Protein AF-A0AAW1UVH0-F1 (afdb_monomer_lite)

Secondary structure (DSSP, 8-state):
-HHHHHHHHHHHHHHHHS-S--EEETTS-EES-HHHHHHHHHHHT--PPEEEESPPPPTT--

Organism: NCBI:txid420089

Radius of gyration: 13.24 Å; chains: 1; bounding box: 21×16×48 Å

Foldseek 3Di:
DVVVVCCVPVLVVLVVPKDQFWFAKPVRFIDSISSRVVVCCVVVVDDIDTDGTDHRDDPVND

pLDDT: mean 80.82, std 16.96, range [41.62, 97.81]

Sequence (62 aa):
MFKLLIFLTLVVFCYSQYGRYPICGSDGNTYESEGHLMMYNGDYGTNVIKLYDGPCHTSSSW

Structure (mmCIF, N/CA/C/O backbone):
data_AF-A0AAW1UVH0-F1
#
_entry.id   AF-A0AAW1UVH0-F1
#
loop_
_atom_site.group_PDB
_atom_site.id
_atom_site.type_symbol
_atom_site.label_atom_id
_atom_site.label_alt_id
_atom_site.label_comp_id
_atom_site.label_asym_id
_atom_site.label_entity_id
_atom_site.label_seq_id
_atom_site.pdbx_PDB_ins_code
_atom_site.Cartn_x
_atom_site.Cartn_y
_atom_site.Cartn_z
_atom_site.occupancy
_atom_site.B_iso_or_equiv
_atom_site.auth_seq_id
_atom_site.auth_comp_id
_atom_site.auth_asym_id
_atom_site.auth_atom_id
_atom_site.pdbx_PDB_model_num
ATOM 1 N N . MET A 1 1 ? -7.444 5.655 26.992 1.00 49.62 1 MET A N 1
ATOM 2 C CA . MET A 1 1 ? -6.033 5.400 27.367 1.00 49.62 1 MET A CA 1
ATOM 3 C C . MET A 1 1 ? -5.473 4.095 26.794 1.00 49.62 1 MET A C 1
ATOM 5 O O . MET A 1 1 ? -4.373 4.145 26.272 1.00 49.62 1 MET A O 1
ATOM 9 N N . PHE A 1 2 ? -6.201 2.967 26.788 1.00 41.62 2 PHE A N 1
ATOM 10 C CA . PHE A 1 2 ? -5.689 1.680 26.265 1.00 41.62 2 PHE A CA 1
ATOM 11 C C . PHE A 1 2 ? -5.406 1.633 24.753 1.00 41.62 2 PHE A C 1
ATOM 13 O O . PHE A 1 2 ? -4.443 0.993 24.347 1.00 41.62 2 PHE A O 1
ATOM 20 N N . LYS A 1 3 ? -6.171 2.361 23.922 1.00 53.53 3 LYS A N 1
ATOM 21 C CA . LYS A 1 3 ? -5.899 2.460 22.474 1.00 53.53 3 LYS A CA 1
ATOM 22 C C . LYS A 1 3 ? -4.471 2.956 22.190 1.00 53.53 3 LYS A C 1
ATOM 24 O O . LYS A 1 3 ? -3.773 2.332 21.408 1.00 53.53 3 LYS A O 1
ATOM 29 N N . LEU A 1 4 ? -4.005 3.998 22.885 1.00 49.62 4 LEU A N 1
ATOM 30 C CA . LEU A 1 4 ? -2.683 4.609 22.669 1.00 49.62 4 LEU A CA 1
ATOM 31 C C . LEU A 1 4 ? -1.511 3.655 22.984 1.00 49.62 4 LEU A C 1
ATOM 33 O O . LEU A 1 4 ? -0.502 3.683 22.290 1.00 49.62 4 LEU A O 1
ATOM 37 N N . LEU A 1 5 ? -1.658 2.774 23.984 1.00 52.72 5 LEU A N 1
ATOM 38 C CA . LEU A 1 5 ? -0.650 1.749 24.296 1.00 52.72 5 LEU A CA 1
ATOM 39 C C . LEU A 1 5 ? -0.628 0.604 23.272 1.00 52.72 5 LEU A C 1
ATOM 41 O O . LEU A 1 5 ? 0.441 0.072 22.979 1.00 52.72 5 LEU A O 1
ATOM 45 N N . ILE A 1 6 ? -1.787 0.230 22.721 1.00 55.66 6 ILE A N 1
ATOM 46 C CA . ILE A 1 6 ? -1.881 -0.768 21.643 1.00 55.66 6 ILE A CA 1
ATOM 47 C C . ILE A 1 6 ? -1.219 -0.225 20.369 1.00 55.66 6 ILE A C 1
ATOM 49 O O . ILE A 1 6 ? -0.426 -0.930 19.754 1.00 55.66 6 ILE A O 1
ATOM 53 N N . PHE A 1 7 ? -1.462 1.047 20.026 1.00 58.47 7 PHE A N 1
ATOM 54 C CA . PHE A 1 7 ? -0.773 1.732 18.925 1.00 58.47 7 PHE A CA 1
ATOM 55 C C . PHE A 1 7 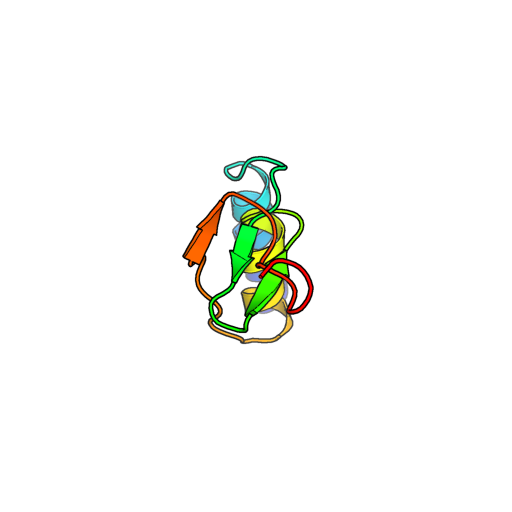? 0.754 1.744 19.116 1.00 58.47 7 PHE A C 1
ATOM 57 O O . PHE A 1 7 ? 1.486 1.416 18.193 1.00 58.47 7 PHE A O 1
ATOM 64 N N . LEU A 1 8 ? 1.260 2.030 20.320 1.00 61.25 8 LEU A N 1
ATOM 65 C CA . LEU A 1 8 ? 2.707 2.039 20.591 1.00 61.25 8 LEU A CA 1
ATOM 66 C C . LEU A 1 8 ? 3.360 0.649 20.603 1.00 61.25 8 LEU A C 1
ATOM 68 O O . LEU A 1 8 ? 4.557 0.545 20.364 1.00 61.25 8 LEU A O 1
ATOM 72 N N . THR A 1 9 ? 2.611 -0.415 20.883 1.00 64.06 9 THR A N 1
ATOM 73 C CA . THR A 1 9 ? 3.164 -1.776 20.939 1.00 64.06 9 THR A CA 1
ATOM 74 C C . THR A 1 9 ? 3.042 -2.486 19.591 1.00 64.06 9 THR A C 1
ATOM 76 O O . THR A 1 9 ? 4.052 -2.938 19.064 1.00 64.06 9 THR A O 1
ATOM 79 N N . LEU A 1 10 ? 1.865 -2.508 18.956 1.00 62.19 10 LEU A N 1
ATOM 80 C CA . LEU A 1 10 ? 1.654 -3.198 17.673 1.00 62.19 10 LEU A CA 1
ATOM 81 C C . LEU A 1 10 ? 2.357 -2.525 16.482 1.00 62.19 10 LEU A C 1
ATOM 83 O O . LEU A 1 10 ? 2.859 -3.224 15.602 1.00 62.19 10 LEU A O 1
ATOM 87 N N . VAL A 1 11 ? 2.453 -1.190 16.459 1.00 61.03 11 VAL A N 1
ATOM 88 C CA . VAL A 1 11 ? 3.139 -0.464 15.370 1.00 61.03 11 VAL A CA 1
ATOM 89 C C . VAL A 1 11 ? 4.664 -0.595 15.486 1.00 61.03 11 VAL A C 1
ATOM 91 O O . VAL A 1 11 ? 5.361 -0.645 14.478 1.00 61.03 11 VAL A O 1
ATOM 94 N N . VAL A 1 12 ? 5.209 -0.738 16.698 1.00 60.81 12 VAL A N 1
ATOM 95 C CA . VAL A 1 12 ? 6.650 -0.991 16.889 1.00 60.81 12 VAL A CA 1
ATOM 96 C C . VAL A 1 12 ? 7.025 -2.421 16.483 1.00 60.81 12 VAL A C 1
ATOM 98 O O . VAL A 1 12 ? 8.055 -2.614 15.836 1.00 60.81 12 VAL A O 1
ATOM 101 N N . PHE A 1 13 ? 6.177 -3.418 16.773 1.00 63.34 13 PHE A N 1
ATOM 102 C CA . PHE A 1 13 ? 6.397 -4.785 16.280 1.00 63.34 13 PHE A CA 1
ATOM 103 C C . PHE A 1 13 ? 6.349 -4.863 14.753 1.00 63.34 13 PHE A C 1
ATOM 105 O O . PHE A 1 13 ? 7.170 -5.556 14.160 1.00 63.34 13 PHE A O 1
ATOM 112 N N . CYS A 1 14 ? 5.457 -4.099 14.122 1.00 69.88 14 CYS A N 1
ATOM 113 C CA . CYS A 1 14 ? 5.385 -3.970 12.673 1.00 69.88 14 CYS A CA 1
ATOM 114 C C . CYS A 1 14 ? 6.741 -3.596 12.049 1.00 69.88 14 CYS A C 1
ATOM 116 O O . CYS A 1 14 ? 7.251 -4.295 11.182 1.00 69.88 14 CYS A O 1
ATOM 118 N N . TYR A 1 15 ? 7.394 -2.535 12.520 1.00 63.88 15 TYR A N 1
ATOM 119 C CA . TYR A 1 15 ? 8.634 -2.068 11.888 1.00 63.88 15 TYR A CA 1
ATOM 120 C C . TYR A 1 15 ? 9.837 -3.001 12.056 1.00 63.88 15 TYR A C 1
ATOM 122 O O . TYR A 1 15 ? 10.700 -3.049 11.183 1.00 63.88 15 TYR A O 1
ATOM 130 N N . SER A 1 16 ? 9.922 -3.720 13.175 1.00 64.75 16 SER A N 1
ATOM 131 C CA . SER A 1 16 ? 11.111 -4.503 13.531 1.00 64.75 16 SER A CA 1
ATOM 132 C C . SER A 1 16 ? 11.298 -5.773 12.691 1.00 64.75 16 SER A C 1
ATOM 134 O O . SER A 1 16 ? 12.384 -6.353 12.729 1.00 64.75 16 SER A O 1
ATOM 136 N N . GLN A 1 17 ? 10.255 -6.234 11.994 1.00 64.44 17 GLN A N 1
ATOM 137 C CA . GLN A 1 17 ? 10.210 -7.569 11.384 1.00 64.44 17 GLN A CA 1
ATOM 138 C C . GLN A 1 17 ? 10.061 -7.573 9.854 1.00 64.44 17 GLN A C 1
ATOM 140 O O . GLN A 1 17 ? 10.230 -8.623 9.239 1.00 64.44 17 GLN A O 1
ATOM 145 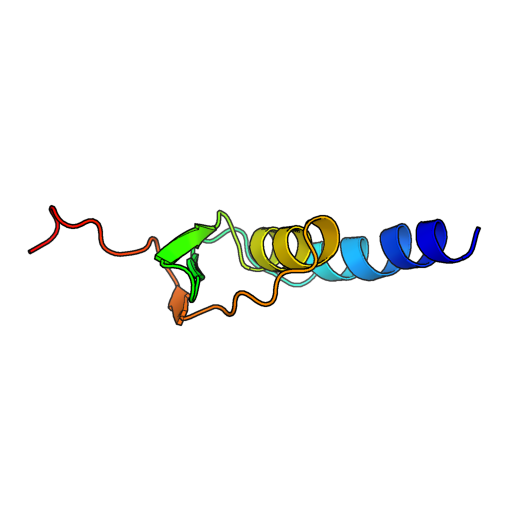N N . TYR A 1 18 ? 9.792 -6.423 9.223 1.00 70.25 18 TYR A N 1
ATOM 146 C CA . TYR A 1 18 ? 9.517 -6.341 7.785 1.00 70.25 18 TYR A CA 1
ATOM 147 C C . TYR A 1 18 ? 10.608 -5.572 7.022 1.00 70.25 18 TYR A C 1
ATOM 149 O O . TYR A 1 18 ? 10.991 -4.462 7.390 1.00 70.25 18 TYR A O 1
ATOM 157 N N . GLY A 1 19 ? 11.117 -6.171 5.938 1.00 75.38 19 GLY A N 1
ATOM 158 C CA . GLY A 1 19 ? 12.147 -5.575 5.077 1.00 75.38 19 GLY A CA 1
ATOM 159 C C . GLY A 1 19 ? 11.661 -4.322 4.338 1.00 75.38 19 GLY A C 1
ATOM 160 O O . GLY A 1 19 ? 10.468 -4.147 4.130 1.00 75.38 19 GLY A O 1
ATOM 161 N N . ARG A 1 20 ? 12.581 -3.449 3.903 1.00 84.12 20 ARG A N 1
ATOM 162 C CA . ARG A 1 20 ? 12.276 -2.178 3.200 1.00 84.12 20 ARG A CA 1
ATOM 163 C C . ARG A 1 20 ? 12.049 -2.337 1.687 1.00 84.12 20 ARG A C 1
ATOM 165 O O . ARG A 1 20 ? 12.440 -1.466 0.914 1.00 84.12 20 ARG A O 1
ATOM 172 N N . TYR A 1 21 ? 11.504 -3.470 1.260 1.00 91.38 21 TYR A N 1
ATOM 173 C CA . TYR A 1 21 ? 11.287 -3.758 -0.157 1.00 91.38 21 TYR A CA 1
ATOM 174 C C . TYR A 1 21 ? 9.835 -3.479 -0.537 1.00 91.38 21 TYR A C 1
ATOM 176 O O . TYR A 1 21 ? 8.953 -3.863 0.234 1.00 91.38 21 TYR A O 1
ATOM 184 N N . PRO A 1 22 ? 9.581 -2.863 -1.706 1.00 96.25 22 PRO A N 1
ATOM 185 C CA . PRO A 1 22 ? 8.224 -2.592 -2.148 1.00 96.25 22 PRO A CA 1
ATOM 186 C C . PRO A 1 22 ? 7.447 -3.893 -2.327 1.00 96.25 22 PRO A C 1
ATOM 188 O O . PRO A 1 22 ? 8.026 -4.925 -2.671 1.00 96.25 22 PRO A O 1
ATOM 191 N N . ILE A 1 23 ? 6.136 -3.828 -2.122 1.00 96.50 23 ILE A N 1
ATOM 192 C CA . ILE A 1 23 ? 5.217 -4.952 -2.305 1.00 96.50 23 ILE A CA 1
ATOM 193 C C .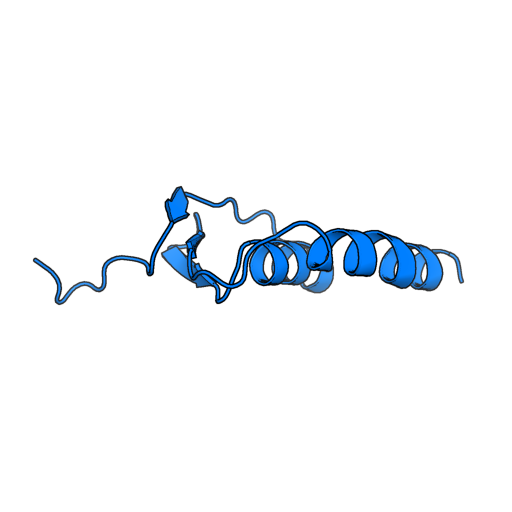 ILE A 1 23 ? 3.952 -4.493 -3.029 1.00 96.50 23 ILE A C 1
ATOM 195 O O . ILE A 1 23 ? 3.558 -3.327 -2.931 1.00 96.50 23 ILE A O 1
ATOM 199 N N . CYS A 1 24 ? 3.279 -5.423 -3.700 1.00 97.81 24 CYS A N 1
ATOM 200 C CA . CYS A 1 24 ? 1.956 -5.191 -4.259 1.00 97.81 24 CYS A CA 1
ATOM 201 C C . CYS A 1 24 ? 0.875 -5.658 -3.277 1.00 97.81 24 CYS A C 1
ATOM 203 O O . CYS A 1 24 ? 0.909 -6.799 -2.807 1.00 97.81 24 CYS A O 1
ATOM 205 N N . GLY A 1 25 ? -0.078 -4.781 -2.957 1.00 97.06 25 GLY A N 1
ATOM 206 C CA . GLY A 1 25 ? -1.234 -5.079 -2.114 1.00 97.06 25 GLY A CA 1
ATOM 207 C C . GLY A 1 25 ? -2.415 -5.661 -2.896 1.00 97.06 25 GLY A C 1
ATOM 208 O O . GLY A 1 25 ? -2.537 -5.493 -4.108 1.00 97.06 25 GLY A O 1
ATOM 209 N N . SER A 1 26 ? -3.329 -6.332 -2.193 1.00 97.75 26 SER A N 1
ATOM 210 C CA . SER A 1 26 ? -4.560 -6.906 -2.762 1.00 97.75 26 SER A CA 1
ATOM 211 C C . SER A 1 26 ? -5.566 -5.875 -3.270 1.00 97.75 26 SER A C 1
ATOM 213 O O . SER A 1 26 ? -6.537 -6.232 -3.928 1.00 97.75 26 SER A O 1
ATOM 215 N N . ASP A 1 27 ? -5.353 -4.607 -2.940 1.00 97.12 27 ASP A N 1
ATOM 216 C CA . ASP A 1 27 ? -6.088 -3.449 -3.439 1.00 97.12 27 ASP A CA 1
ATOM 217 C C . ASP A 1 27 ? -5.480 -2.871 -4.732 1.00 97.12 27 ASP A C 1
ATOM 219 O O . ASP A 1 27 ? -5.991 -1.890 -5.266 1.00 97.12 27 ASP A O 1
ATOM 223 N N . GLY A 1 28 ? -4.397 -3.472 -5.238 1.00 96.44 28 GLY A N 1
ATOM 224 C CA . GLY A 1 28 ? -3.680 -3.013 -6.424 1.00 96.44 28 GLY A CA 1
ATOM 225 C C . GLY A 1 28 ? -2.735 -1.835 -6.174 1.00 96.44 28 GLY A C 1
ATOM 226 O O . GLY A 1 28 ? -2.151 -1.327 -7.132 1.00 96.44 28 GLY A O 1
ATOM 227 N N . ASN A 1 29 ? -2.550 -1.405 -4.920 1.00 96.94 29 ASN A N 1
ATOM 228 C CA . ASN A 1 29 ? -1.606 -0.347 -4.574 1.00 96.94 29 ASN A CA 1
ATOM 229 C C . ASN A 1 29 ? -0.227 -0.921 -4.240 1.00 96.94 29 ASN A C 1
ATOM 231 O O . ASN A 1 29 ? -0.091 -1.984 -3.631 1.00 96.94 29 ASN A O 1
ATOM 235 N N . THR A 1 30 ? 0.818 -0.188 -4.625 1.00 96.50 30 THR A N 1
ATOM 236 C CA . THR A 1 30 ? 2.187 -0.499 -4.198 1.00 96.50 30 THR A CA 1
ATOM 237 C C . THR A 1 30 ? 2.448 0.125 -2.836 1.00 96.50 30 THR A C 1
ATOM 239 O O . THR A 1 30 ? 2.247 1.325 -2.661 1.00 96.50 30 THR A O 1
ATOM 242 N N . TYR A 1 31 ? 2.950 -0.675 -1.901 1.00 95.38 31 TYR A N 1
ATOM 243 C CA . TYR A 1 31 ? 3.367 -0.226 -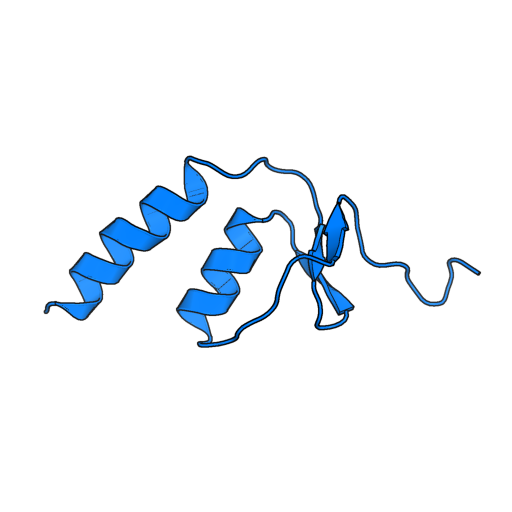0.576 1.00 95.38 31 TYR A CA 1
ATOM 244 C C . TYR A 1 31 ? 4.890 -0.271 -0.481 1.00 95.38 31 TYR A C 1
ATOM 246 O O . TYR A 1 31 ? 5.514 -1.203 -0.983 1.00 95.38 31 TYR A O 1
ATOM 254 N N . GLU A 1 32 ? 5.496 0.721 0.177 1.00 94.06 32 GLU A N 1
ATOM 255 C CA . GLU A 1 32 ? 6.959 0.827 0.318 1.00 94.06 32 GLU A CA 1
ATOM 256 C C . GLU A 1 32 ? 7.580 -0.378 1.039 1.00 94.06 32 GLU A C 1
ATOM 258 O O . GLU A 1 32 ? 8.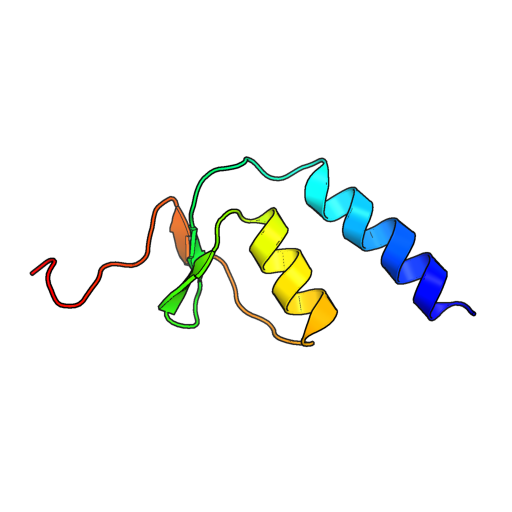736 -0.727 0.798 1.00 94.06 32 GLU A O 1
ATOM 263 N N . SER A 1 33 ? 6.814 -1.004 1.936 1.00 91.81 33 SER A N 1
ATOM 264 C CA . SER A 1 33 ? 7.149 -2.281 2.555 1.00 91.81 33 SER A CA 1
ATOM 265 C C . SER A 1 33 ? 5.934 -2.978 3.155 1.00 91.81 33 SER A C 1
ATOM 267 O O . SER A 1 33 ? 4.875 -2.377 3.339 1.00 91.81 33 SER A O 1
ATOM 269 N N . GLU A 1 34 ? 6.118 -4.237 3.553 1.00 91.56 34 GLU A N 1
ATOM 270 C CA . GLU A 1 34 ? 5.136 -4.986 4.347 1.00 91.56 34 GLU A CA 1
ATOM 271 C C . GLU A 1 34 ? 4.838 -4.305 5.696 1.00 91.56 34 GLU A C 1
ATOM 273 O O . GLU A 1 34 ? 3.697 -4.312 6.158 1.00 91.56 34 GLU A O 1
ATOM 278 N N . GLY A 1 35 ? 5.818 -3.595 6.267 1.00 90.88 35 GLY A N 1
ATOM 279 C CA . GLY A 1 35 ? 5.597 -2.760 7.448 1.00 90.88 35 GLY A CA 1
ATOM 280 C C . GLY A 1 35 ? 4.688 -1.556 7.177 1.00 90.88 35 GLY A C 1
ATOM 281 O O . GLY A 1 35 ? 3.793 -1.262 7.967 1.00 90.88 35 GLY A O 1
ATOM 282 N N . HIS A 1 36 ? 4.855 -0.884 6.035 1.00 90.94 36 HIS A N 1
ATOM 283 C CA . HIS A 1 36 ? 3.962 0.214 5.653 1.00 90.94 36 HIS A CA 1
ATOM 284 C C . HIS A 1 36 ? 2.537 -0.275 5.365 1.00 90.94 36 HIS A C 1
ATOM 286 O O . HIS A 1 36 ? 1.579 0.402 5.731 1.00 90.94 36 HIS A O 1
ATOM 292 N N . LEU A 1 37 ? 2.380 -1.468 4.781 1.00 92.25 37 LEU A N 1
ATOM 293 C CA . LEU A 1 37 ? 1.071 -2.094 4.581 1.00 92.25 37 LEU A CA 1
ATOM 294 C C . LEU A 1 37 ? 0.363 -2.399 5.910 1.00 92.25 37 LEU A C 1
ATOM 296 O O . LEU A 1 37 ? -0.817 -2.095 6.076 1.00 92.25 37 LEU A O 1
ATOM 300 N N . MET A 1 38 ? 1.077 -2.968 6.883 1.00 88.94 38 MET A N 1
ATOM 301 C CA . MET A 1 38 ? 0.498 -3.243 8.200 1.00 88.94 38 MET A CA 1
ATOM 302 C C . MET A 1 38 ? 0.112 -1.950 8.937 1.00 88.94 38 MET A C 1
ATOM 304 O O . MET A 1 38 ? -0.954 -1.909 9.554 1.00 88.94 38 MET A O 1
ATOM 308 N N . MET A 1 39 ? 0.915 -0.885 8.841 1.00 87.19 39 MET A N 1
ATOM 309 C CA . MET A 1 39 ? 0.520 0.433 9.349 1.00 87.19 39 MET A CA 1
ATOM 310 C C . MET A 1 39 ? -0.730 0.969 8.666 1.00 87.19 39 MET A C 1
ATOM 312 O O . MET A 1 39 ? -1.647 1.399 9.352 1.00 87.19 39 MET A O 1
ATOM 316 N N . TYR A 1 40 ? -0.793 0.896 7.337 1.00 90.56 40 TYR A N 1
ATOM 317 C CA . TYR A 1 40 ? -1.959 1.329 6.577 1.00 90.56 40 TYR A CA 1
ATOM 318 C C . TYR A 1 40 ? -3.235 0.613 7.050 1.00 90.56 40 TYR A C 1
ATOM 320 O O . TYR A 1 40 ? -4.233 1.260 7.362 1.00 90.56 40 TYR A O 1
ATOM 328 N N . ASN A 1 41 ? -3.178 -0.709 7.218 1.00 90.56 41 ASN A N 1
ATOM 329 C CA . ASN A 1 41 ? -4.292 -1.481 7.770 1.00 90.56 41 ASN A CA 1
ATOM 330 C C . ASN A 1 41 ? -4.672 -1.040 9.191 1.00 90.56 41 ASN A C 1
ATOM 332 O O . ASN A 1 41 ? -5.856 -0.929 9.508 1.00 90.56 41 ASN A O 1
ATOM 336 N N . GLY A 1 42 ? -3.684 -0.759 10.044 1.00 85.50 42 GLY A N 1
ATOM 337 C CA . GLY A 1 42 ? -3.910 -0.291 11.412 1.00 85.50 42 GLY A CA 1
ATOM 338 C C . GLY A 1 42 ? -4.518 1.114 11.496 1.00 85.50 42 GLY A C 1
ATOM 339 O O . GLY A 1 42 ? -5.463 1.325 12.257 1.00 85.50 42 GLY A O 1
ATOM 340 N N . ASP A 1 43 ? -4.001 2.055 10.708 1.00 86.69 43 ASP A N 1
ATOM 341 C CA . ASP A 1 43 ? -4.393 3.467 10.728 1.00 86.69 43 ASP A CA 1
ATOM 342 C C . ASP A 1 43 ? -5.760 3.688 10.074 1.00 86.69 43 ASP A C 1
ATOM 344 O O . ASP A 1 43 ? -6.575 4.468 10.572 1.00 86.69 43 ASP A O 1
ATOM 348 N N . TYR A 1 44 ? -6.033 2.972 8.980 1.00 89.50 44 TYR A N 1
ATOM 349 C CA . TYR A 1 44 ? -7.260 3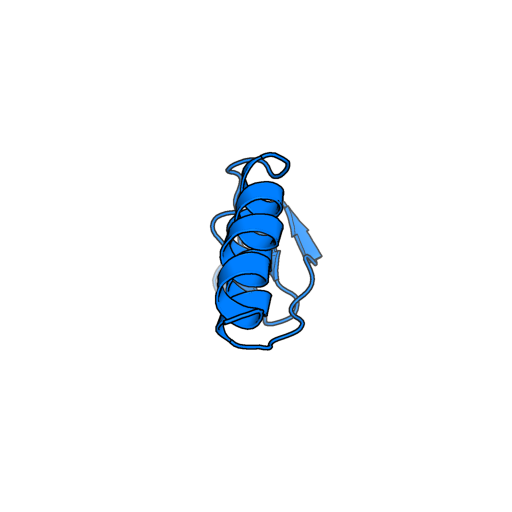.129 8.198 1.00 89.50 44 TYR A CA 1
ATOM 350 C C . TYR A 1 44 ? -8.311 2.048 8.477 1.00 89.50 44 TYR A C 1
ATOM 352 O O . TYR A 1 44 ? -9.424 2.135 7.959 1.00 89.50 44 TYR A O 1
ATOM 360 N N . GLY A 1 45 ? -8.000 1.040 9.299 1.00 89.12 45 GLY A N 1
ATOM 361 C CA . GLY A 1 45 ? -8.907 -0.078 9.576 1.00 89.12 45 GLY A CA 1
ATOM 362 C C . GLY A 1 45 ? -9.193 -0.938 8.341 1.00 89.12 45 GLY A C 1
ATOM 363 O O . GLY A 1 45 ? -10.280 -1.505 8.222 1.00 89.12 45 GLY A O 1
ATOM 364 N N . THR A 1 46 ? -8.249 -0.992 7.401 1.00 94.19 46 THR A N 1
ATOM 365 C CA . THR A 1 46 ? -8.331 -1.794 6.177 1.00 94.19 46 THR A CA 1
ATOM 366 C C . THR A 1 46 ? -7.754 -3.197 6.401 1.00 94.19 46 THR A C 1
ATOM 368 O O . THR A 1 46 ? -7.174 -3.502 7.443 1.00 94.19 46 THR A O 1
ATOM 371 N N . ASN A 1 47 ? -7.967 -4.094 5.435 1.00 94.94 47 ASN A N 1
ATOM 372 C CA . ASN A 1 47 ? -7.446 -5.464 5.465 1.00 94.94 47 ASN A CA 1
ATOM 373 C C . ASN A 1 47 ? -6.818 -5.830 4.116 1.00 94.94 47 ASN A C 1
ATOM 375 O O . ASN A 1 47 ? -7.225 -6.782 3.449 1.00 94.94 47 ASN A O 1
ATOM 379 N N . VAL A 1 48 ? -5.877 -5.002 3.675 1.00 96.88 48 VAL A N 1
ATOM 380 C CA . VAL A 1 48 ? -5.115 -5.228 2.449 1.00 96.88 48 VAL A CA 1
ATOM 381 C C . VAL A 1 48 ? -4.018 -6.253 2.740 1.00 96.88 48 VAL A C 1
ATOM 383 O O . VAL A 1 48 ? -3.247 -6.094 3.686 1.00 96.88 48 VAL A O 1
ATOM 386 N N . ILE A 1 49 ? -3.942 -7.311 1.935 1.00 95.69 49 ILE A N 1
ATOM 387 C CA . ILE A 1 49 ? -2.927 -8.366 2.072 1.00 95.69 49 ILE A CA 1
ATOM 388 C C . ILE A 1 49 ? -1.843 -8.212 1.003 1.00 95.69 49 ILE A C 1
ATOM 390 O O . ILE A 1 49 ? -2.111 -7.712 -0.088 1.00 95.69 49 ILE A O 1
ATOM 394 N N . LYS A 1 50 ? -0.619 -8.665 1.294 1.00 95.31 50 LYS A N 1
ATOM 395 C CA . LYS A 1 50 ? 0.454 -8.737 0.294 1.00 95.31 50 LYS A CA 1
ATOM 396 C C . LYS A 1 50 ? 0.108 -9.782 -0.774 1.00 95.31 50 LYS A C 1
ATOM 398 O O . LYS A 1 50 ? -0.195 -10.921 -0.429 1.00 95.31 50 LYS A O 1
ATOM 403 N N . LEU A 1 51 ? 0.200 -9.411 -2.051 1.00 96.94 51 LEU A N 1
ATOM 404 C CA . LEU A 1 51 ? 0.088 -10.335 -3.185 1.00 96.94 51 LEU A CA 1
ATOM 405 C C . LEU A 1 51 ? 1.451 -10.903 -3.589 1.00 96.94 51 LEU A C 1
ATOM 407 O O . LEU A 1 51 ? 1.608 -12.117 -3.685 1.00 96.94 51 LEU A O 1
ATOM 411 N N . TYR A 1 52 ? 2.430 -10.031 -3.830 1.00 95.81 52 TYR A N 1
ATOM 412 C CA . TYR A 1 52 ? 3.790 -10.400 -4.224 1.00 95.81 52 TYR A CA 1
ATOM 413 C C . TYR A 1 52 ? 4.788 -9.296 -3.859 1.00 95.81 52 TYR A C 1
ATOM 415 O O . TYR A 1 52 ? 4.402 -8.149 -3.617 1.00 95.81 52 TYR A O 1
ATOM 423 N N . ASP A 1 53 ? 6.071 -9.657 -3.807 1.00 95.50 53 ASP A N 1
ATOM 424 C CA . ASP A 1 53 ? 7.163 -8.702 -3.618 1.00 95.50 53 ASP A CA 1
ATOM 425 C C . ASP A 1 53 ? 7.437 -7.937 -4.927 1.00 95.50 53 ASP A C 1
ATOM 427 O O . ASP A 1 53 ? 7.356 -8.498 -6.020 1.00 95.50 53 ASP A O 1
ATOM 431 N N . GLY A 1 54 ? 7.784 -6.656 -4.818 1.00 95.31 54 GLY A N 1
ATOM 432 C CA . GLY A 1 54 ? 7.908 -5.722 -5.938 1.00 95.31 54 GLY A CA 1
ATOM 433 C C . GLY A 1 54 ? 6.680 -4.815 -6.114 1.00 95.31 54 GLY A C 1
ATOM 434 O O . GLY A 1 54 ? 5.647 -5.025 -5.480 1.00 95.31 54 GLY A O 1
ATOM 435 N N . PRO A 1 55 ? 6.783 -3.767 -6.952 1.00 96.00 55 PRO A N 1
ATOM 436 C CA . PRO A 1 55 ? 5.661 -2.882 -7.242 1.00 96.00 55 PRO A CA 1
ATOM 437 C C . PRO A 1 55 ? 4.556 -3.610 -8.013 1.00 96.00 55 PRO A C 1
ATOM 439 O O . PRO A 1 55 ? 4.827 -4.529 -8.786 1.00 96.00 55 PRO A O 1
ATOM 442 N N . CYS A 1 56 ? 3.313 -3.159 -7.854 1.00 96.44 56 CYS A N 1
ATOM 443 C CA . CYS A 1 56 ? 2.221 -3.635 -8.694 1.00 96.44 56 CYS A CA 1
ATOM 444 C C . CYS A 1 56 ? 2.498 -3.318 -10.168 1.00 96.44 56 CYS A C 1
ATOM 446 O O . CYS A 1 56 ? 3.020 -2.252 -10.504 1.00 96.44 56 CYS A O 1
ATOM 448 N N . HIS A 1 57 ? 2.108 -4.227 -11.059 1.00 92.75 57 HIS A N 1
ATOM 449 C CA . HIS A 1 57 ? 2.210 -3.989 -12.496 1.00 92.75 57 HIS A CA 1
ATOM 450 C C . HIS A 1 57 ? 1.335 -2.790 -12.885 1.00 92.75 57 HIS A C 1
ATOM 452 O O . HIS A 1 57 ? 0.120 -2.810 -12.679 1.00 92.75 57 HIS A O 1
ATOM 458 N N . THR A 1 58 ? 1.925 -1.747 -13.468 1.00 83.25 58 THR A N 1
ATOM 459 C CA . THR A 1 58 ? 1.139 -0.664 -14.067 1.00 83.25 58 THR A CA 1
ATOM 460 C C . THR A 1 58 ? 0.573 -1.136 -15.403 1.00 83.25 58 THR A C 1
ATOM 462 O O . THR A 1 58 ? 1.169 -1.978 -16.080 1.00 83.25 58 THR A O 1
ATOM 465 N N . SER A 1 59 ? -0.555 -0.567 -15.832 1.00 66.25 59 SER A N 1
ATOM 466 C CA . SER A 1 59 ? -1.188 -0.873 -17.127 1.00 66.25 59 SER A CA 1
ATOM 467 C C . SER A 1 59 ? -0.285 -0.636 -18.348 1.00 66.25 59 SER A C 1
ATOM 469 O O . SER A 1 59 ? -0.619 -1.076 -19.440 1.00 66.25 59 SER A O 1
ATOM 471 N N . SER A 1 60 ? 0.860 0.025 -18.168 1.00 61.03 60 SER A N 1
ATOM 472 C CA . SER A 1 60 ? 1.895 0.246 -19.182 1.00 61.03 60 SER A CA 1
ATOM 473 C C . SER A 1 60 ? 2.956 -0.863 -19.266 1.00 61.03 60 SER A C 1
ATOM 475 O O . SER A 1 60 ? 3.949 -0.683 -19.963 1.00 61.03 60 SER A O 1
ATOM 477 N N . SER A 1 61 ? 2.801 -1.960 -18.517 1.00 56.09 61 SER A N 1
ATOM 478 C CA . SER A 1 61 ? 3.782 -3.060 -18.421 1.00 56.09 61 SER A CA 1
ATOM 479 C C . SER A 1 61 ? 3.405 -4.296 -19.256 1.00 56.09 61 SER A C 1
ATOM 481 O O . SER A 1 61 ? 3.980 -5.362 -19.042 1.00 56.09 61 SER A O 1
ATOM 483 N N . TRP A 1 62 ? 2.428 -4.159 -20.161 1.00 52.94 62 TRP A N 1
ATOM 484 C CA . TRP A 1 62 ? 1.966 -5.186 -21.102 1.00 52.94 62 TRP A CA 1
ATOM 485 C C . TRP A 1 62 ? 2.217 -4.756 -22.545 1.00 52.94 62 TRP A C 1
ATOM 487 O O . TRP A 1 62 ? 1.987 -3.561 -22.841 1.00 52.94 62 TRP A O 1
#

InterPro domains:
  IPR002350 Kazal domain [PF00050] (21-56)
  IPR002350 Kazal domain [PS51465] (1-58)
  IPR002350 Kazal domain [SM00280] (13-56)
  IPR036058 Kazal domain superfamily [SSF100895] (13-56)